Protein AF-A0A967ENS9-F1 (afdb_monomer_lite)

Secondary structure (DSSP, 8-state):
-TTTT-HHHHHHHHHHHHHHHHHTT-S-GGGGGGHHHHHHHHHHHHHHHHHHTTS-HHHHHHHHHHHHHHHHHHHHHHHHHH-S-HHHHHHHHHHHHHHHHHHHHHHHHHHHHHHHHHT-

Sequence (120 aa):
AAATLGAQAAILVGLIPSIIALSSGLLPPVLAPMIPFIMLSNAILIMTYTHLKKRNYWLNIAIAGTIKFLFLLATSSVVINLLLQKEIADTVALMMSWPQLVTALAGGIIAFPIIKLMKK

Foldseek 3Di:
DCLPPNLVVQLVVLLVVLVCCLVVVVDPPLQNLCSVLLSVLSSQLSVQLNVCVVDDLLVSLLVSLVSSLVSLVVCLVVSCVSGPDNVCSVVVSVVVRPVSSVVSNVVSVVVVVVSVVVVD

pLDDT: mean 85.92, std 7.58, range [49.56, 94.62]

Structure (mmCIF, N/CA/C/O backbone):
data_AF-A0A967ENS9-F1
#
_entry.id   AF-A0A967ENS9-F1
#
loop_
_atom_site.group_PDB
_atom_site.id
_atom_site.type_symbol
_atom_site.label_atom_id
_atom_site.label_alt_id
_atom_site.label_comp_id
_atom_site.label_asym_id
_atom_site.label_entity_id
_atom_site.label_seq_id
_atom_site.pdbx_PDB_ins_code
_atom_site.Cartn_x
_atom_site.Cartn_y
_atom_site.Cartn_z
_atom_site.occupancy
_atom_site.B_iso_or_equiv
_atom_site.auth_seq_id
_atom_site.auth_comp_id
_atom_site.auth_asym_id
_atom_site.auth_atom_id
_atom_site.pdbx_PDB_model_num
ATOM 1 N N . ALA A 1 1 ? -3.151 -6.865 10.810 1.00 79.56 1 ALA A N 1
ATOM 2 C CA . ALA A 1 1 ? -2.021 -6.136 11.425 1.00 79.56 1 ALA A CA 1
ATOM 3 C C . ALA A 1 1 ? -2.368 -4.680 11.756 1.00 79.56 1 ALA A C 1
ATOM 5 O O . ALA A 1 1 ? -2.415 -4.365 12.933 1.00 79.56 1 ALA A O 1
ATOM 6 N N . ALA A 1 2 ? -2.685 -3.802 10.792 1.00 84.19 2 ALA A N 1
ATOM 7 C CA . ALA A 1 2 ? -2.887 -2.364 11.078 1.00 84.19 2 ALA A CA 1
ATOM 8 C C . ALA A 1 2 ? -3.988 -2.079 12.117 1.00 84.19 2 ALA A C 1
ATOM 10 O O . ALA A 1 2 ? -3.856 -1.188 12.952 1.00 84.19 2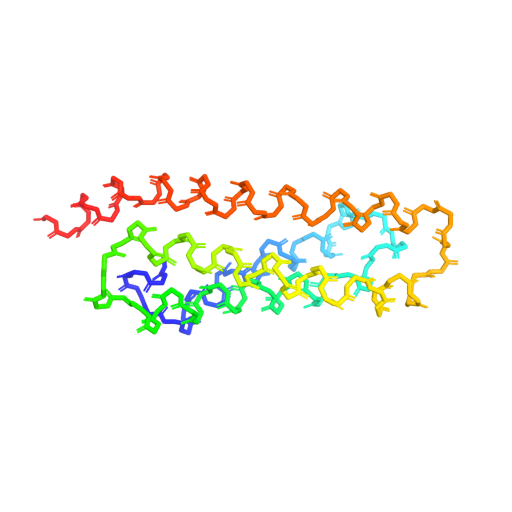 ALA A O 1
ATOM 11 N N . ALA A 1 3 ? -5.058 -2.876 12.095 1.00 82.25 3 ALA A N 1
ATOM 12 C CA . ALA A 1 3 ? -6.177 -2.751 13.023 1.00 82.25 3 ALA A CA 1
ATOM 13 C C . ALA A 1 3 ? -5.886 -3.237 14.458 1.00 82.25 3 ALA A C 1
ATOM 15 O O . ALA A 1 3 ? -6.615 -2.847 15.365 1.00 82.25 3 ALA A O 1
ATOM 16 N N . THR A 1 4 ? -4.873 -4.088 14.660 1.00 84.00 4 THR A N 1
ATOM 17 C CA . THR A 1 4 ? -4.650 -4.829 15.920 1.00 84.00 4 THR A CA 1
ATOM 18 C C . THR A 1 4 ? -3.271 -4.589 16.537 1.00 84.00 4 THR A C 1
ATOM 20 O O . THR A 1 4 ? -3.167 -4.454 17.747 1.00 84.00 4 THR A O 1
ATOM 23 N N . LEU A 1 5 ? -2.224 -4.495 15.715 1.00 84.31 5 LEU A N 1
ATOM 24 C CA . LEU A 1 5 ? -0.815 -4.381 16.118 1.00 84.31 5 LEU A CA 1
ATOM 25 C C . LEU A 1 5 ? -0.221 -2.981 15.863 1.00 84.31 5 LEU A C 1
ATOM 27 O O . LEU A 1 5 ? 0.933 -2.727 16.191 1.00 84.31 5 LEU A O 1
ATOM 31 N N . GLY A 1 6 ? -0.986 -2.069 15.255 1.00 85.88 6 GLY A N 1
ATOM 32 C CA . GLY A 1 6 ? -0.528 -0.720 14.905 1.00 85.88 6 GLY A CA 1
ATOM 33 C C . GLY A 1 6 ? 0.194 -0.620 13.553 1.00 85.88 6 GLY A C 1
ATOM 34 O O . GLY A 1 6 ? 0.378 -1.608 12.840 1.00 85.88 6 GLY A O 1
ATOM 35 N N . ALA A 1 7 ? 0.567 0.610 13.176 1.00 87.44 7 ALA A N 1
ATOM 36 C CA . ALA A 1 7 ? 1.105 0.921 11.846 1.00 87.44 7 ALA A CA 1
ATOM 37 C C . ALA A 1 7 ? 2.480 0.295 11.586 1.00 87.44 7 ALA A C 1
ATOM 39 O O . ALA A 1 7 ? 2.684 -0.267 10.518 1.00 87.44 7 ALA A O 1
ATOM 40 N N . GLN A 1 8 ? 3.406 0.356 12.547 1.00 86.62 8 GLN A N 1
ATOM 41 C CA . GLN A 1 8 ? 4.784 -0.119 12.361 1.00 86.62 8 GLN A CA 1
ATOM 42 C C . GLN A 1 8 ? 4.835 -1.621 12.049 1.00 86.62 8 GLN A C 1
ATOM 44 O O . GLN A 1 8 ? 5.386 -2.025 11.027 1.00 86.62 8 GLN A O 1
ATOM 49 N N . ALA A 1 9 ? 4.171 -2.440 12.871 1.00 88.81 9 ALA A N 1
ATOM 50 C CA . ALA A 1 9 ? 4.062 -3.879 12.639 1.00 88.81 9 ALA A CA 1
ATOM 51 C C . ALA A 1 9 ? 3.333 -4.193 11.323 1.00 88.81 9 ALA A C 1
ATOM 53 O O . ALA A 1 9 ? 3.705 -5.113 10.600 1.00 88.81 9 ALA A O 1
ATOM 54 N N . ALA A 1 10 ? 2.305 -3.414 10.980 1.00 90.00 10 ALA A N 1
ATOM 55 C CA . ALA A 1 10 ? 1.579 -3.602 9.735 1.00 90.00 10 ALA A CA 1
ATOM 56 C C . ALA A 1 10 ? 2.408 -3.272 8.496 1.00 90.00 10 ALA A C 1
ATOM 58 O O . ALA A 1 10 ? 2.292 -3.998 7.515 1.00 90.00 10 ALA A O 1
ATOM 59 N N . ILE A 1 11 ? 3.240 -2.227 8.546 1.00 90.88 11 ILE A N 1
ATOM 60 C CA . ILE A 1 11 ? 4.167 -1.887 7.465 1.00 90.88 11 ILE A CA 1
ATOM 61 C C . ILE A 1 11 ? 5.129 -3.050 7.258 1.00 90.88 11 ILE A C 1
ATOM 63 O O . ILE A 1 11 ? 5.182 -3.565 6.150 1.00 90.88 11 ILE A O 1
ATOM 67 N N . LEU A 1 12 ? 5.793 -3.540 8.312 1.00 90.56 12 LEU A N 1
ATOM 68 C CA . LEU A 1 12 ? 6.710 -4.681 8.198 1.00 90.56 12 LEU A CA 1
ATOM 69 C C . LEU A 1 12 ? 6.039 -5.893 7.541 1.00 90.56 12 LEU A C 1
ATOM 71 O O . LEU A 1 12 ? 6.572 -6.438 6.580 1.00 90.56 12 LEU A O 1
ATOM 75 N N . VAL A 1 13 ? 4.833 -6.256 7.987 1.00 90.31 13 VAL A N 1
ATOM 76 C CA . VAL A 1 13 ? 4.060 -7.356 7.387 1.00 90.31 13 VAL A CA 1
ATOM 77 C C . VAL A 1 13 ? 3.686 -7.062 5.929 1.00 90.31 13 VAL A C 1
ATOM 79 O O . VAL A 1 13 ? 3.762 -7.948 5.083 1.00 90.31 13 VAL A O 1
ATOM 82 N N . GLY A 1 14 ? 3.305 -5.824 5.614 1.00 86.69 14 GLY A N 1
ATOM 83 C CA . GLY A 1 14 ? 2.913 -5.396 4.270 1.00 86.69 14 GLY A CA 1
ATOM 84 C C . GLY A 1 14 ? 4.059 -5.354 3.255 1.00 86.69 14 GLY A C 1
ATOM 85 O O . GLY A 1 14 ? 3.797 -5.357 2.053 1.00 86.69 14 GLY A O 1
ATOM 86 N N . LEU A 1 15 ? 5.313 -5.339 3.717 1.00 89.75 15 LEU A N 1
ATOM 87 C CA . LEU A 1 15 ? 6.500 -5.396 2.862 1.00 89.75 15 LEU A CA 1
ATOM 88 C C . LEU A 1 15 ? 6.898 -6.830 2.485 1.00 89.75 15 LEU A C 1
ATOM 90 O O . LEU A 1 15 ? 7.513 -7.026 1.438 1.00 89.75 15 LEU A O 1
ATOM 94 N N . ILE A 1 16 ? 6.528 -7.831 3.294 1.00 90.50 16 ILE A N 1
ATOM 95 C CA . ILE A 1 16 ? 6.932 -9.235 3.099 1.00 90.50 16 ILE A CA 1
ATOM 96 C C . ILE A 1 16 ? 6.585 -9.757 1.694 1.00 90.50 16 ILE A C 1
ATOM 98 O O . ILE A 1 16 ? 7.483 -10.293 1.044 1.00 90.50 16 ILE A O 1
ATOM 102 N N . PRO A 1 17 ? 5.355 -9.584 1.162 1.00 87.75 17 PRO A N 1
ATOM 103 C CA . PRO A 1 17 ? 5.019 -10.107 -0.162 1.00 87.75 17 PRO A CA 1
ATOM 104 C C . PRO A 1 17 ? 5.901 -9.525 -1.273 1.00 87.75 17 PRO A C 1
ATOM 106 O O . PRO A 1 17 ? 6.328 -10.250 -2.166 1.00 87.75 17 PRO A O 1
ATOM 109 N N . SER A 1 18 ? 6.217 -8.229 -1.197 1.00 88.31 18 SER A N 1
ATOM 110 C CA . SER A 1 18 ? 7.084 -7.552 -2.167 1.00 88.31 18 SER A CA 1
ATOM 111 C C . SER A 1 18 ? 8.529 -8.045 -2.099 1.00 88.31 18 SER A C 1
ATOM 113 O O . SER A 1 18 ? 9.162 -8.220 -3.136 1.00 88.31 18 SER A O 1
ATOM 115 N N . ILE A 1 19 ? 9.039 -8.308 -0.892 1.00 88.06 19 ILE A N 1
ATOM 116 C CA . ILE A 1 19 ? 10.381 -8.870 -0.695 1.00 88.06 19 ILE A CA 1
ATOM 117 C C . ILE A 1 19 ? 10.450 -10.284 -1.274 1.00 88.06 19 ILE A C 1
ATOM 119 O O . ILE A 1 19 ? 11.394 -10.596 -1.993 1.00 88.06 19 ILE A O 1
ATOM 123 N N . ILE A 1 20 ? 9.433 -11.113 -1.015 1.00 88.31 20 ILE A N 1
ATOM 124 C CA . ILE A 1 20 ? 9.347 -12.469 -1.570 1.00 88.31 20 ILE A CA 1
ATOM 125 C C . ILE A 1 20 ? 9.293 -12.417 -3.097 1.00 88.31 20 ILE A C 1
ATOM 127 O O . ILE A 1 20 ? 10.001 -13.173 -3.754 1.00 88.31 20 ILE A O 1
ATOM 131 N N . ALA A 1 21 ? 8.496 -11.518 -3.679 1.00 86.38 21 ALA A N 1
ATOM 132 C CA . ALA A 1 21 ? 8.400 -11.379 -5.131 1.00 86.38 21 ALA A CA 1
ATOM 133 C C . ALA A 1 21 ? 9.751 -11.021 -5.778 1.00 86.38 21 ALA A C 1
ATOM 135 O O . ALA A 1 21 ? 10.072 -11.546 -6.843 1.00 86.38 21 ALA A O 1
ATOM 136 N N . LEU A 1 22 ? 10.553 -10.175 -5.117 1.00 85.75 22 LEU A N 1
ATOM 137 C CA . LEU A 1 22 ? 11.897 -9.818 -5.572 1.00 85.75 22 LEU A CA 1
ATOM 138 C C . LEU A 1 22 ? 12.895 -10.975 -5.404 1.00 85.75 22 LEU A C 1
ATOM 140 O O . LEU A 1 22 ? 13.658 -11.252 -6.323 1.00 85.75 22 LEU A O 1
ATOM 144 N N . SER A 1 23 ? 12.902 -11.654 -4.253 1.00 86.25 23 SER A N 1
ATOM 145 C CA . SER A 1 23 ? 13.897 -12.694 -3.950 1.00 86.25 23 SER A CA 1
ATOM 146 C C . SER A 1 23 ? 13.646 -14.020 -4.668 1.00 86.25 23 SER A C 1
ATOM 148 O O . SER A 1 23 ? 14.593 -14.742 -4.961 1.00 86.25 23 SER A O 1
ATOM 150 N N . SER A 1 24 ? 12.385 -14.342 -4.964 1.00 85.50 24 SER A N 1
ATOM 151 C CA . SER A 1 24 ? 12.000 -15.575 -5.666 1.00 85.50 24 SER A CA 1
ATOM 152 C C . SER A 1 24 ? 12.052 -15.465 -7.191 1.00 85.50 24 SER A C 1
ATOM 154 O O . SER A 1 24 ? 11.870 -16.470 -7.872 1.00 85.50 24 SER A O 1
ATOM 156 N N . GLY A 1 25 ? 12.272 -14.264 -7.741 1.00 79.81 25 GLY A N 1
ATOM 157 C CA . GLY A 1 25 ? 12.219 -14.042 -9.189 1.00 79.81 25 GLY A CA 1
ATOM 158 C C . GLY A 1 25 ? 10.823 -14.254 -9.785 1.00 79.81 25 GLY A C 1
ATOM 159 O O . GLY A 1 25 ? 10.702 -14.554 -10.968 1.00 79.81 25 GLY A O 1
ATOM 160 N N . LEU A 1 26 ? 9.764 -14.110 -8.975 1.00 80.56 26 LEU A N 1
ATOM 161 C CA . LEU A 1 26 ? 8.375 -14.301 -9.413 1.00 80.56 26 LEU A CA 1
ATOM 162 C C . LEU A 1 26 ? 7.963 -13.306 -10.508 1.00 80.56 26 LEU A C 1
ATOM 164 O O . LEU A 1 26 ? 7.057 -13.572 -11.296 1.00 80.56 26 LEU A O 1
ATOM 168 N N . LEU A 1 27 ? 8.600 -12.133 -10.511 1.00 76.75 27 LEU A N 1
ATOM 169 C CA . LEU A 1 27 ? 8.375 -11.064 -11.471 1.00 76.75 27 LEU A CA 1
ATOM 170 C C . LEU A 1 27 ? 9.499 -11.059 -12.516 1.00 76.75 27 LEU A C 1
ATOM 172 O O . LEU A 1 27 ? 10.668 -11.175 -12.141 1.00 76.75 27 LEU A O 1
ATOM 176 N N . PRO A 1 28 ? 9.178 -10.846 -13.807 1.00 79.19 28 PRO A N 1
ATOM 177 C CA . PRO A 1 28 ? 10.177 -10.569 -14.829 1.00 79.19 28 PRO A CA 1
ATOM 178 C C . PRO A 1 28 ? 11.181 -9.505 -14.352 1.00 79.19 28 PRO A C 1
ATOM 180 O O . PRO A 1 28 ? 10.743 -8.466 -13.851 1.00 79.19 28 PRO A O 1
ATOM 183 N N . PRO A 1 29 ? 12.502 -9.697 -14.542 1.00 79.00 29 PRO A N 1
ATOM 184 C CA . PRO A 1 29 ? 13.522 -8.757 -14.063 1.00 79.00 29 PRO A CA 1
ATOM 185 C C . PRO A 1 29 ? 13.316 -7.322 -14.553 1.00 79.00 29 PRO A C 1
ATOM 187 O O . PRO A 1 29 ? 13.629 -6.368 -13.846 1.00 79.00 29 PRO A O 1
ATOM 190 N N . VAL A 1 30 ? 12.715 -7.172 -15.738 1.00 78.88 30 VAL A N 1
ATOM 191 C CA . VAL A 1 30 ? 12.334 -5.879 -16.315 1.00 78.88 30 VAL A CA 1
ATOM 192 C C . VAL A 1 30 ? 11.455 -5.075 -15.356 1.00 78.88 30 VAL A C 1
ATOM 194 O O . VAL A 1 30 ? 11.598 -3.865 -15.311 1.00 78.88 30 VAL A O 1
ATOM 197 N N . LEU A 1 31 ? 10.608 -5.727 -14.553 1.00 79.56 31 LEU A N 1
ATOM 198 C CA . LEU A 1 31 ? 9.647 -5.107 -13.634 1.00 79.56 31 LEU A CA 1
ATOM 199 C C . LEU A 1 31 ? 10.185 -4.899 -12.216 1.00 79.56 31 LEU A C 1
ATOM 201 O O . LEU A 1 31 ? 9.483 -4.340 -11.370 1.00 79.56 31 LEU A O 1
ATOM 205 N N . ALA A 1 32 ? 11.420 -5.313 -11.932 1.00 83.50 32 ALA A N 1
ATOM 206 C CA . ALA A 1 32 ? 12.032 -5.122 -10.619 1.00 83.50 32 ALA A CA 1
ATOM 207 C C . ALA A 1 32 ? 12.008 -3.652 -10.132 1.00 83.50 32 ALA A C 1
ATOM 209 O O . ALA A 1 32 ? 11.702 -3.439 -8.953 1.00 83.50 32 ALA A O 1
ATOM 210 N N . PRO A 1 33 ? 12.204 -2.623 -10.992 1.00 85.19 33 PRO A N 1
ATOM 211 C CA . PRO A 1 33 ? 12.100 -1.219 -10.583 1.00 85.19 33 PRO A CA 1
ATOM 212 C C . PRO A 1 33 ? 10.720 -0.810 -10.050 1.00 85.19 33 PRO A C 1
ATOM 214 O O . PRO A 1 33 ? 10.617 0.197 -9.357 1.00 85.19 33 PRO A O 1
ATOM 217 N N . MET A 1 34 ? 9.658 -1.576 -10.331 1.00 84.38 34 MET A N 1
ATOM 218 C CA . MET A 1 34 ? 8.306 -1.293 -9.834 1.00 84.38 34 MET A CA 1
ATOM 219 C C . MET A 1 34 ? 8.132 -1.653 -8.356 1.00 84.38 34 MET A C 1
ATOM 221 O O . MET A 1 34 ? 7.298 -1.067 -7.664 1.00 84.38 34 MET A O 1
ATOM 225 N N . ILE A 1 35 ? 8.893 -2.630 -7.859 1.00 88.38 35 ILE A N 1
ATOM 226 C CA . ILE A 1 35 ? 8.690 -3.229 -6.534 1.00 88.38 35 ILE A CA 1
ATOM 227 C C . ILE A 1 35 ? 8.790 -2.187 -5.405 1.00 88.38 35 ILE A C 1
ATOM 229 O O . ILE A 1 35 ? 7.885 -2.162 -4.564 1.00 88.38 35 ILE A O 1
ATOM 233 N N . PRO A 1 36 ? 9.779 -1.268 -5.389 1.00 89.94 36 PRO A N 1
ATOM 234 C CA . PRO A 1 36 ? 9.828 -0.196 -4.395 1.00 89.94 36 PRO A CA 1
ATOM 235 C C . PRO A 1 36 ? 8.575 0.693 -4.391 1.00 89.94 36 PRO A C 1
ATOM 237 O O . PRO A 1 36 ? 8.084 1.061 -3.325 1.00 89.94 36 PRO A O 1
ATOM 240 N N . PHE A 1 37 ? 7.992 0.990 -5.556 1.00 90.19 37 PHE A N 1
ATOM 241 C CA . PHE A 1 37 ? 6.760 1.783 -5.650 1.00 90.19 37 PHE A CA 1
ATOM 242 C C . PHE A 1 37 ? 5.552 1.017 -5.109 1.00 90.19 37 PHE A C 1
ATOM 244 O O . PHE A 1 37 ? 4.713 1.590 -4.412 1.00 90.19 37 PHE A O 1
ATOM 251 N N . ILE A 1 38 ? 5.487 -0.296 -5.353 1.00 90.06 38 ILE A N 1
ATOM 252 C CA . ILE A 1 38 ? 4.466 -1.168 -4.760 1.00 90.06 38 ILE A CA 1
ATOM 253 C C . ILE A 1 38 ? 4.596 -1.159 -3.231 1.00 90.06 38 ILE A C 1
ATOM 255 O O . ILE A 1 38 ? 3.597 -0.940 -2.542 1.00 90.06 38 ILE A O 1
ATOM 259 N N . MET A 1 39 ? 5.812 -1.319 -2.701 1.00 92.94 39 MET A N 1
ATOM 260 C CA . MET A 1 39 ? 6.101 -1.277 -1.262 1.00 92.94 39 MET A CA 1
ATOM 261 C C . MET A 1 39 ? 5.667 0.051 -0.633 1.00 92.94 39 MET A C 1
ATOM 263 O O . MET A 1 39 ? 4.951 0.054 0.370 1.00 92.94 39 MET A O 1
ATOM 267 N N . LEU A 1 40 ? 6.026 1.176 -1.257 1.00 93.56 40 LEU A N 1
ATOM 268 C CA . LEU A 1 40 ? 5.619 2.509 -0.810 1.00 93.56 40 LEU A CA 1
ATOM 269 C C . LEU A 1 40 ? 4.098 2.677 -0.84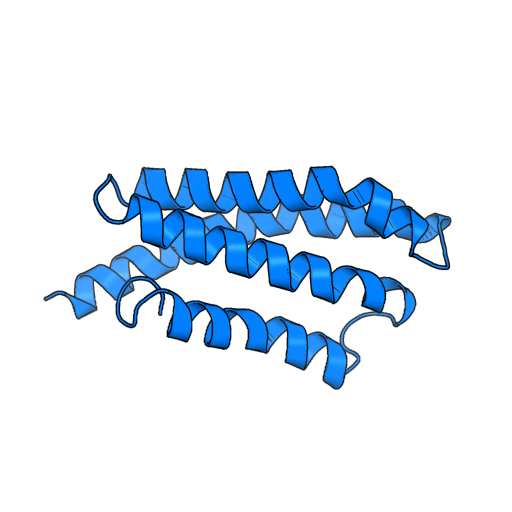2 1.00 93.56 40 LEU A C 1
ATOM 271 O O . LEU A 1 40 ? 3.508 3.130 0.135 1.00 93.56 40 LEU A O 1
ATOM 275 N N . SER A 1 41 ? 3.438 2.243 -1.915 1.00 93.12 41 SER A N 1
ATOM 276 C CA . SER A 1 41 ? 1.979 2.323 -2.029 1.00 93.12 41 SER A CA 1
ATOM 277 C C . SER A 1 41 ? 1.254 1.491 -0.954 1.00 93.12 41 SER A C 1
ATOM 279 O O . SER A 1 41 ? 0.227 1.914 -0.423 1.00 93.12 41 SER A O 1
ATOM 281 N N . ASN A 1 42 ? 1.797 0.321 -0.587 1.00 93.19 42 ASN A N 1
ATOM 282 C CA . ASN A 1 42 ? 1.298 -0.507 0.514 1.00 93.19 42 ASN A CA 1
ATOM 283 C C . ASN A 1 42 ? 1.488 0.191 1.865 1.00 93.19 42 ASN A C 1
ATOM 285 O O . ASN A 1 42 ? 0.571 0.199 2.687 1.00 93.19 42 ASN A O 1
ATOM 289 N N . ALA A 1 43 ? 2.648 0.813 2.088 1.00 93.88 43 ALA A N 1
ATOM 290 C CA . ALA A 1 43 ? 2.899 1.595 3.293 1.00 93.88 43 ALA A CA 1
ATOM 291 C C . ALA A 1 43 ? 1.930 2.786 3.405 1.00 93.88 43 ALA A C 1
ATOM 293 O O . ALA A 1 43 ? 1.368 3.012 4.478 1.00 93.88 43 ALA A O 1
ATOM 294 N N . ILE A 1 44 ? 1.656 3.478 2.292 1.00 94.12 44 ILE A N 1
ATOM 295 C CA . ILE A 1 44 ? 0.660 4.556 2.215 1.00 94.12 44 ILE A CA 1
ATOM 296 C C . ILE A 1 44 ? -0.727 4.033 2.594 1.00 94.12 44 ILE A C 1
ATOM 298 O O . ILE A 1 44 ? -1.362 4.613 3.471 1.00 94.12 44 ILE A O 1
ATOM 302 N N . LEU A 1 45 ? -1.173 2.905 2.026 1.00 93.50 45 LEU A N 1
ATOM 303 C CA . LEU A 1 45 ? -2.449 2.279 2.397 1.00 93.50 45 LEU A CA 1
ATOM 304 C C . LEU A 1 45 ? -2.548 2.059 3.912 1.00 93.50 45 LEU A C 1
ATOM 306 O O . LEU A 1 45 ? -3.550 2.410 4.537 1.00 93.50 45 LEU A O 1
ATOM 310 N N . ILE A 1 46 ? -1.500 1.496 4.515 1.00 93.81 46 ILE A N 1
ATOM 311 C CA . ILE A 1 46 ? -1.461 1.183 5.947 1.00 93.81 46 ILE A CA 1
ATOM 312 C C . ILE A 1 46 ? -1.478 2.461 6.792 1.00 93.81 46 ILE A C 1
ATOM 314 O O . ILE A 1 46 ? -2.201 2.527 7.793 1.00 93.81 46 ILE A O 1
ATOM 318 N N . MET A 1 47 ? -0.715 3.482 6.396 1.00 93.06 47 MET A N 1
ATOM 319 C CA . MET A 1 47 ? -0.690 4.780 7.069 1.00 93.06 47 MET A CA 1
ATOM 320 C C . MET A 1 47 ? -2.046 5.478 6.991 1.00 93.06 47 MET A C 1
ATOM 322 O O . MET A 1 47 ? -2.578 5.875 8.029 1.00 93.06 47 MET A O 1
ATOM 326 N N . THR A 1 48 ? -2.641 5.573 5.800 1.00 92.38 48 THR A N 1
ATOM 327 C CA . THR A 1 48 ? -3.962 6.176 5.595 1.00 92.38 48 THR A CA 1
ATOM 328 C C . THR A 1 48 ? -5.024 5.456 6.419 1.00 92.38 48 THR A C 1
ATOM 330 O O . THR A 1 48 ? -5.773 6.099 7.156 1.00 92.38 48 THR A O 1
ATOM 333 N N . TYR A 1 49 ? -5.057 4.121 6.367 1.00 92.31 49 TYR A N 1
ATOM 334 C CA . TYR A 1 49 ? -5.994 3.327 7.160 1.00 92.31 49 TYR A CA 1
ATOM 335 C C . TYR A 1 49 ? -5.813 3.574 8.666 1.00 92.31 49 TYR A C 1
ATOM 337 O O . TYR A 1 49 ? -6.788 3.750 9.398 1.00 92.31 49 TYR A O 1
ATOM 345 N N . THR A 1 50 ? -4.566 3.636 9.143 1.00 90.12 50 THR A N 1
ATOM 346 C CA . THR A 1 50 ? -4.278 3.861 10.566 1.00 90.12 50 THR A CA 1
ATOM 347 C C . THR A 1 50 ? -4.652 5.274 11.012 1.00 90.12 50 THR A C 1
ATOM 349 O O . THR A 1 50 ? -5.162 5.444 12.120 1.00 90.12 50 THR A O 1
ATOM 352 N N . HIS A 1 51 ? -4.440 6.284 10.167 1.00 89.56 51 HIS A N 1
ATOM 353 C CA . HIS A 1 51 ? -4.791 7.669 10.475 1.00 89.56 51 HIS A CA 1
ATOM 354 C C . HIS A 1 51 ? -6.311 7.867 10.538 1.00 89.56 51 HIS A C 1
ATOM 356 O O . HIS A 1 51 ? -6.827 8.531 11.436 1.00 89.56 51 HIS A O 1
ATOM 362 N N . LEU A 1 52 ? -7.049 7.204 9.644 1.00 88.38 52 LEU A N 1
ATOM 363 C CA . LEU A 1 52 ? -8.505 7.290 9.584 1.00 88.38 52 LEU A CA 1
ATOM 364 C C . LEU A 1 52 ? -9.224 6.296 10.510 1.00 88.38 52 LEU A C 1
ATOM 366 O O . LEU A 1 52 ? -10.448 6.320 10.586 1.00 88.38 52 LEU A O 1
ATOM 370 N N . LYS A 1 53 ? -8.506 5.481 11.297 1.00 79.56 53 LYS A N 1
ATOM 371 C CA . LYS A 1 53 ? -9.067 4.390 12.125 1.00 79.56 53 LYS A CA 1
ATOM 372 C C . LYS A 1 53 ? -10.226 4.771 13.061 1.00 79.56 53 LYS A C 1
ATOM 374 O O . LYS A 1 53 ? -10.956 3.886 13.493 1.00 79.56 53 LYS A O 1
ATOM 379 N N . LYS A 1 54 ? -10.370 6.057 13.410 1.00 79.69 54 LYS A N 1
ATOM 380 C CA . LYS A 1 54 ? -11.450 6.593 14.264 1.00 79.69 54 LYS A CA 1
ATOM 381 C C . LYS A 1 54 ? -12.761 6.869 13.503 1.00 79.69 54 LYS A C 1
ATOM 383 O O . LYS A 1 54 ? -13.776 7.144 14.131 1.00 79.69 54 LYS A O 1
ATOM 388 N N . ARG A 1 55 ? -12.736 6.851 12.168 1.00 82.25 55 ARG A N 1
ATOM 389 C CA . ARG A 1 55 ? -13.891 7.043 11.274 1.00 82.25 55 ARG A CA 1
ATOM 390 C C . ARG A 1 55 ? -14.508 5.689 10.881 1.00 82.25 55 ARG A C 1
ATOM 392 O O . ARG A 1 55 ? -14.073 4.639 11.351 1.00 82.25 55 ARG A O 1
ATOM 399 N N . ASN A 1 56 ? -15.521 5.714 10.013 1.00 89.19 56 ASN A N 1
ATOM 400 C CA . ASN A 1 56 ? -16.186 4.518 9.492 1.00 89.19 56 ASN A CA 1
ATOM 401 C C . ASN A 1 56 ? -15.189 3.589 8.772 1.00 89.19 56 ASN A C 1
ATOM 403 O O . ASN A 1 56 ? -14.507 4.002 7.837 1.00 89.19 56 ASN A O 1
ATOM 407 N N . TYR A 1 57 ? -15.150 2.323 9.187 1.00 89.50 57 TYR A N 1
ATOM 408 C CA . TYR A 1 57 ? -14.271 1.288 8.644 1.00 89.50 57 TYR A CA 1
ATOM 409 C C . TYR A 1 57 ? -14.330 1.174 7.112 1.00 89.50 57 TYR A C 1
ATOM 411 O O . TYR A 1 57 ? -13.290 1.127 6.456 1.00 89.50 57 TYR A O 1
ATOM 419 N N . TRP A 1 58 ? -15.538 1.186 6.542 1.00 90.88 58 TRP A N 1
ATOM 420 C CA . TRP A 1 58 ? -15.744 1.043 5.099 1.00 90.88 58 TRP A CA 1
ATOM 421 C C . TRP A 1 58 ? -15.194 2.235 4.321 1.00 90.88 58 TRP A C 1
ATOM 423 O O . TRP A 1 58 ? -14.513 2.065 3.311 1.00 90.88 58 TRP A O 1
ATOM 433 N N . LEU A 1 59 ? -15.419 3.441 4.846 1.00 90.94 59 LEU A N 1
ATOM 434 C CA . LEU A 1 59 ? -14.879 4.668 4.272 1.00 90.94 59 LEU A CA 1
ATOM 435 C C . LEU A 1 59 ? -13.345 4.669 4.330 1.00 90.94 59 LEU A C 1
ATOM 437 O O . LEU A 1 59 ? -12.692 5.065 3.371 1.00 90.94 59 LEU A O 1
ATOM 441 N N . ASN A 1 60 ? -12.764 4.163 5.419 1.00 91.25 60 ASN A N 1
ATOM 442 C CA . ASN A 1 60 ? -11.312 4.090 5.576 1.00 91.25 60 ASN A CA 1
ATOM 443 C C . ASN A 1 60 ? -10.662 3.171 4.543 1.00 91.25 60 ASN A C 1
ATOM 445 O O . ASN A 1 60 ? -9.633 3.538 3.985 1.00 91.25 60 ASN A O 1
ATOM 449 N N . ILE A 1 61 ? -11.244 1.996 4.284 1.00 92.88 61 ILE A N 1
ATOM 450 C CA . ILE A 1 61 ? -10.740 1.073 3.256 1.00 92.88 61 ILE A CA 1
ATOM 451 C C . ILE A 1 61 ? -10.858 1.697 1.872 1.00 92.88 61 ILE A C 1
ATOM 453 O O . ILE A 1 61 ? -9.890 1.662 1.116 1.00 92.88 61 ILE A O 1
ATOM 457 N N . ALA A 1 62 ? -12.015 2.285 1.555 1.00 93.88 62 ALA A N 1
ATOM 458 C CA . ALA A 1 62 ? -12.235 2.923 0.264 1.00 93.88 62 ALA A CA 1
ATOM 459 C C . ALA A 1 62 ? -11.208 4.037 0.019 1.00 93.88 62 ALA A C 1
ATOM 461 O O . ALA A 1 62 ? -10.544 4.048 -1.017 1.00 93.88 62 ALA A O 1
ATOM 462 N N . ILE A 1 63 ? -11.004 4.923 0.999 1.00 93.94 63 ILE A N 1
ATOM 463 C CA . ILE A 1 63 ? -10.028 6.013 0.900 1.00 93.94 63 ILE A CA 1
ATOM 464 C C . ILE A 1 63 ? -8.601 5.460 0.824 1.00 93.94 63 ILE A C 1
ATOM 466 O O . ILE A 1 63 ? -7.845 5.861 -0.055 1.00 93.94 63 ILE A O 1
ATOM 470 N N . ALA A 1 64 ? -8.218 4.523 1.694 1.00 93.75 64 ALA A N 1
ATOM 471 C CA . ALA A 1 64 ? -6.860 3.978 1.713 1.00 93.75 64 ALA A CA 1
ATOM 472 C C . ALA A 1 64 ? -6.504 3.224 0.421 1.00 93.75 64 ALA A C 1
ATOM 474 O O . ALA A 1 64 ? -5.414 3.416 -0.120 1.00 93.75 64 ALA A O 1
ATOM 475 N N . GLY A 1 65 ? -7.429 2.416 -0.107 1.00 93.69 65 GLY A N 1
ATOM 476 C CA . GLY A 1 65 ? -7.275 1.743 -1.397 1.00 93.69 65 GLY A CA 1
ATOM 477 C C . GLY A 1 65 ? -7.190 2.731 -2.560 1.00 93.69 65 GLY A C 1
ATOM 478 O O . GLY A 1 65 ? -6.318 2.595 -3.416 1.00 93.69 65 GLY A O 1
ATOM 479 N N . THR A 1 66 ? -8.027 3.772 -2.550 1.00 93.69 66 THR A N 1
ATOM 480 C CA . THR A 1 66 ? -8.019 4.815 -3.588 1.00 93.69 66 THR A CA 1
ATOM 481 C C . THR A 1 66 ? -6.720 5.615 -3.570 1.00 93.69 66 THR A C 1
ATOM 483 O O . THR A 1 66 ? -6.114 5.801 -4.617 1.00 93.69 66 THR A O 1
ATOM 486 N N . ILE A 1 67 ? -6.232 6.040 -2.401 1.00 94.00 67 ILE A N 1
ATOM 487 C CA . ILE A 1 67 ? -4.972 6.791 -2.291 1.00 94.00 67 ILE A CA 1
ATOM 488 C C . ILE A 1 67 ? -3.786 5.940 -2.765 1.00 94.00 67 ILE A C 1
ATOM 490 O O . ILE A 1 67 ? -2.955 6.429 -3.528 1.00 94.00 67 ILE A O 1
ATOM 494 N N . LYS A 1 68 ? -3.726 4.659 -2.377 1.00 93.25 68 LYS A N 1
ATOM 495 C CA . LYS A 1 68 ? -2.721 3.709 -2.882 1.00 93.25 68 LYS A CA 1
ATOM 496 C C . LYS A 1 68 ? -2.744 3.621 -4.409 1.00 93.25 68 LYS A C 1
ATOM 498 O O . LYS A 1 68 ? -1.694 3.679 -5.046 1.00 93.25 68 LYS A O 1
ATOM 503 N N . PHE A 1 69 ? -3.934 3.467 -4.982 1.00 92.06 69 PHE A N 1
ATOM 504 C CA . PHE A 1 69 ? -4.127 3.372 -6.424 1.00 92.06 69 PHE A CA 1
ATOM 505 C C . PHE A 1 69 ? -3.709 4.658 -7.145 1.00 92.06 69 PHE A C 1
ATOM 507 O O . PHE A 1 69 ? -2.939 4.595 -8.098 1.00 92.06 69 PHE A O 1
ATOM 514 N N . LEU A 1 70 ? -4.140 5.822 -6.652 1.00 91.62 70 LEU A N 1
ATOM 515 C CA . LEU A 1 70 ? -3.772 7.122 -7.212 1.00 91.62 70 LEU A CA 1
ATOM 516 C C . LEU A 1 70 ? -2.266 7.376 -7.140 1.00 91.62 70 LEU A C 1
ATOM 518 O O . LEU A 1 70 ? -1.698 7.893 -8.094 1.00 91.62 70 LEU A O 1
ATOM 522 N N . PHE A 1 71 ? -1.603 6.976 -6.052 1.00 92.81 71 PHE A N 1
ATOM 523 C CA . PHE A 1 71 ? -0.147 7.065 -5.946 1.00 92.81 71 PHE A CA 1
ATOM 524 C C . PHE A 1 71 ? 0.552 6.225 -7.023 1.00 92.81 71 PHE A C 1
ATOM 526 O O . PHE A 1 71 ? 1.469 6.710 -7.684 1.00 92.81 71 PHE A O 1
ATOM 533 N N . LEU A 1 72 ? 0.108 4.984 -7.240 1.00 89.38 72 LEU A N 1
ATOM 534 C CA . LEU A 1 72 ? 0.672 4.120 -8.282 1.00 89.38 72 LEU A CA 1
ATOM 535 C C . LEU A 1 72 ? 0.380 4.629 -9.690 1.00 89.38 72 LEU A C 1
ATOM 537 O O . LEU A 1 72 ? 1.255 4.563 -10.545 1.00 89.38 72 LEU A O 1
ATOM 541 N N . LEU A 1 73 ? -0.813 5.174 -9.929 1.00 87.88 73 LEU A N 1
ATOM 542 C CA . LEU A 1 73 ? -1.132 5.824 -11.195 1.00 87.88 73 LEU A CA 1
ATOM 543 C C . LEU A 1 73 ? -0.256 7.056 -11.431 1.00 87.88 73 LEU A C 1
ATOM 545 O O . LEU A 1 73 ? 0.313 7.194 -12.507 1.00 87.88 73 LEU A O 1
ATOM 549 N N . ALA A 1 74 ? -0.097 7.926 -10.434 1.00 88.62 74 ALA A N 1
ATOM 550 C CA . ALA A 1 74 ? 0.713 9.135 -10.556 1.00 88.62 74 ALA A CA 1
ATOM 551 C C . ALA A 1 74 ? 2.202 8.821 -10.767 1.00 88.62 74 ALA A C 1
ATOM 553 O O . ALA A 1 74 ? 2.888 9.525 -11.501 1.00 88.62 74 ALA A O 1
ATOM 554 N N . THR A 1 75 ? 2.699 7.749 -10.147 1.00 87.00 75 THR A N 1
ATOM 555 C CA . THR A 1 75 ? 4.095 7.309 -10.287 1.00 87.00 75 THR A CA 1
ATOM 556 C C . THR A 1 75 ? 4.330 6.389 -11.482 1.00 87.00 75 THR A C 1
ATOM 558 O O . THR A 1 75 ? 5.484 6.146 -11.828 1.00 87.00 75 THR A O 1
ATOM 561 N N . SER A 1 76 ? 3.276 5.919 -12.158 1.00 81.75 76 SER A N 1
ATOM 562 C CA . SER A 1 76 ? 3.384 4.995 -13.295 1.00 81.75 76 SER A CA 1
ATOM 563 C C . SER A 1 76 ? 4.282 5.528 -14.413 1.00 81.75 76 SER A C 1
ATOM 565 O O . SER A 1 76 ? 5.108 4.783 -14.926 1.00 81.75 76 SER A O 1
ATOM 567 N N . SER A 1 77 ? 4.210 6.823 -14.730 1.00 80.62 77 SER A N 1
ATOM 568 C CA . SER A 1 77 ? 5.047 7.461 -15.754 1.00 80.62 77 SER A CA 1
ATOM 569 C C . SER A 1 77 ? 6.534 7.445 -15.392 1.00 80.62 77 SER A C 1
ATOM 571 O O . SER A 1 77 ? 7.384 7.195 -16.245 1.00 80.62 77 SER A O 1
ATOM 573 N N . VAL A 1 78 ? 6.865 7.667 -14.118 1.00 84.31 78 VAL A N 1
ATOM 574 C CA . VAL A 1 78 ? 8.242 7.568 -13.612 1.00 84.31 78 VAL A CA 1
ATOM 575 C C . VAL A 1 78 ? 8.717 6.126 -13.702 1.00 84.31 78 VAL A C 1
ATOM 577 O O . VAL A 1 78 ? 9.813 5.869 -14.190 1.00 84.31 78 VAL A O 1
ATOM 580 N N . VAL A 1 79 ? 7.868 5.183 -13.293 1.00 80.38 79 VAL A N 1
ATOM 581 C CA . VAL A 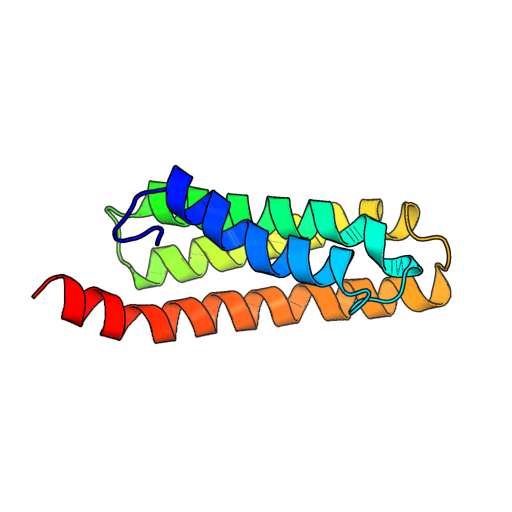1 79 ? 8.166 3.755 -13.356 1.00 80.38 79 VAL A CA 1
ATOM 582 C C . VAL A 1 79 ? 8.437 3.318 -14.793 1.00 80.38 79 VAL A C 1
ATOM 584 O O . VAL A 1 79 ? 9.483 2.734 -15.035 1.00 80.38 79 VAL A O 1
ATOM 587 N N . ILE A 1 80 ? 7.572 3.661 -15.752 1.00 80.19 80 ILE A N 1
ATOM 588 C CA . ILE A 1 80 ? 7.728 3.319 -17.176 1.00 80.19 80 ILE A CA 1
ATOM 589 C C . ILE A 1 80 ? 9.068 3.815 -17.733 1.00 80.19 80 ILE A C 1
ATOM 591 O O . ILE A 1 80 ? 9.730 3.094 -18.474 1.00 80.19 80 ILE A O 1
ATOM 595 N N . ASN A 1 81 ? 9.515 5.011 -17.337 1.00 81.00 81 ASN A N 1
ATOM 596 C CA . ASN A 1 81 ? 10.814 5.543 -17.759 1.00 81.00 81 ASN A CA 1
ATOM 597 C C . ASN A 1 81 ? 12.016 4.799 -17.156 1.00 81.00 81 ASN A C 1
ATOM 599 O O . ASN A 1 81 ? 13.092 4.819 -17.747 1.00 81.00 81 ASN A O 1
ATOM 603 N N . LEU A 1 82 ? 11.841 4.148 -16.005 1.00 80.88 82 LEU A N 1
ATOM 604 C CA . LEU A 1 82 ? 12.861 3.312 -15.368 1.00 80.88 82 LEU A CA 1
ATOM 605 C C . LEU A 1 82 ? 12.893 1.881 -15.933 1.00 80.88 82 LEU A C 1
ATOM 607 O O . LEU A 1 82 ? 13.849 1.150 -15.675 1.00 80.88 82 LEU A O 1
ATOM 611 N N . LEU A 1 83 ? 11.865 1.463 -16.680 1.00 79.50 83 LEU A N 1
ATOM 612 C CA . LEU A 1 83 ? 11.805 0.137 -17.293 1.00 79.50 83 LEU A CA 1
ATOM 613 C C . LEU A 1 83 ? 12.639 0.101 -18.582 1.00 79.50 83 LEU A C 1
ATOM 615 O O . LEU A 1 83 ? 12.540 0.971 -19.444 1.00 79.50 83 LEU A O 1
ATOM 619 N N . LEU A 1 84 ? 13.441 -0.957 -18.732 1.00 69.44 84 LEU A N 1
ATOM 620 C CA . LEU A 1 84 ? 14.336 -1.144 -19.882 1.00 69.44 84 LEU A CA 1
ATOM 621 C C . LEU A 1 84 ? 13.588 -1.449 -21.193 1.00 69.44 84 LEU A C 1
ATOM 623 O O . LEU A 1 84 ? 14.102 -1.158 -22.269 1.00 69.44 84 LEU A O 1
ATOM 627 N N . GLN A 1 85 ? 12.385 -2.029 -21.118 1.00 74.19 85 GLN A N 1
ATOM 628 C CA . GLN A 1 85 ? 11.568 -2.395 -22.282 1.00 74.19 85 GLN A CA 1
ATOM 629 C C . GLN A 1 85 ? 10.237 -1.641 -22.258 1.00 74.19 85 GLN A C 1
ATOM 631 O O . GLN A 1 85 ? 9.291 -2.044 -21.579 1.00 74.19 85 GLN A O 1
ATOM 636 N N . LYS A 1 86 ? 10.166 -0.542 -23.015 1.00 69.94 86 LYS A N 1
ATOM 637 C CA . LYS A 1 86 ? 8.995 0.351 -23.045 1.00 69.94 86 LYS A CA 1
ATOM 638 C C . LYS A 1 86 ? 7.751 -0.286 -23.671 1.00 69.94 86 LYS A C 1
ATOM 640 O O . LYS A 1 86 ? 6.645 0.016 -23.249 1.00 69.94 86 LYS A O 1
ATOM 645 N N . GLU A 1 87 ? 7.924 -1.214 -24.609 1.00 72.25 87 GLU A N 1
ATOM 646 C CA . GLU A 1 87 ? 6.813 -1.876 -25.315 1.00 72.25 87 GLU A CA 1
ATOM 647 C C . GLU A 1 87 ? 5.912 -2.696 -24.377 1.00 72.25 87 GLU A C 1
ATOM 649 O O . GLU A 1 87 ? 4.699 -2.766 -24.561 1.00 72.25 87 GLU A O 1
ATOM 654 N N . ILE A 1 88 ? 6.498 -3.289 -23.335 1.00 72.56 88 ILE A N 1
ATOM 655 C CA . ILE A 1 88 ? 5.783 -4.114 -22.350 1.00 72.56 88 ILE A CA 1
ATOM 656 C C . ILE A 1 88 ? 5.432 -3.285 -21.100 1.00 72.56 88 ILE A C 1
ATOM 658 O O . ILE A 1 88 ? 4.505 -3.621 -20.360 1.00 72.56 88 ILE A O 1
ATOM 662 N N . ALA A 1 89 ? 6.138 -2.170 -20.884 1.00 69.75 89 ALA A N 1
ATOM 663 C CA . ALA A 1 89 ? 6.002 -1.301 -19.720 1.00 69.75 89 ALA A CA 1
ATOM 664 C C . ALA A 1 89 ? 4.587 -0.744 -19.543 1.00 69.75 89 ALA A C 1
ATOM 666 O O . ALA A 1 89 ? 4.054 -0.817 -18.438 1.00 69.75 89 ALA A O 1
ATOM 667 N N . ASP A 1 90 ? 3.965 -0.240 -20.609 1.00 71.56 90 ASP A N 1
ATOM 668 C CA . ASP A 1 90 ? 2.642 0.393 -20.523 1.00 71.56 90 ASP A CA 1
ATOM 669 C C . ASP A 1 90 ? 1.554 -0.624 -20.164 1.00 71.56 90 ASP A C 1
ATOM 671 O O . ASP A 1 90 ? 0.726 -0.393 -19.278 1.00 71.56 90 ASP A O 1
ATOM 675 N N . THR A 1 91 ? 1.608 -1.801 -20.793 1.00 76.69 91 THR A N 1
ATOM 676 C CA . THR A 1 91 ? 0.682 -2.903 -20.509 1.00 76.69 91 THR A CA 1
ATOM 677 C C . THR A 1 91 ? 0.834 -3.371 -19.067 1.00 76.69 91 THR A C 1
ATOM 679 O O . THR A 1 91 ? -0.155 -3.535 -18.351 1.00 76.69 91 THR A O 1
ATOM 682 N N . VAL A 1 92 ? 2.073 -3.534 -18.598 1.00 72.44 92 VAL A N 1
ATOM 683 C CA . VAL A 1 92 ? 2.322 -3.975 -17.227 1.00 72.44 92 VAL A CA 1
ATOM 684 C C . VAL A 1 92 ? 1.962 -2.901 -16.205 1.00 72.44 92 VAL A C 1
ATOM 686 O O . VAL A 1 92 ? 1.384 -3.228 -15.171 1.00 72.44 92 VAL A O 1
ATOM 689 N N . ALA A 1 93 ? 2.241 -1.627 -16.477 1.00 71.50 93 ALA A N 1
ATOM 690 C CA . ALA A 1 93 ? 1.845 -0.527 -15.606 1.00 71.50 93 ALA A CA 1
ATOM 691 C C . ALA A 1 93 ? 0.322 -0.507 -15.415 1.00 71.50 93 ALA A C 1
ATOM 693 O O . ALA A 1 93 ? -0.154 -0.478 -14.279 1.00 71.50 93 ALA A O 1
ATOM 694 N N . LEU A 1 94 ? -0.444 -0.648 -16.503 1.00 73.94 94 LEU A N 1
ATOM 695 C CA . LEU A 1 94 ? -1.902 -0.759 -16.447 1.00 73.94 94 LEU A CA 1
ATOM 696 C C . LEU A 1 94 ? -2.359 -1.992 -15.657 1.00 73.94 94 LEU A C 1
ATOM 698 O O . LEU A 1 94 ? -3.208 -1.870 -14.770 1.00 73.94 94 LEU A O 1
ATOM 702 N N . MET A 1 95 ? -1.765 -3.160 -15.919 1.00 75.88 95 MET A N 1
ATOM 703 C CA . MET A 1 95 ? -2.048 -4.398 -15.180 1.00 75.88 95 MET A CA 1
ATOM 704 C C . MET A 1 95 ? -1.652 -4.325 -13.704 1.00 75.88 95 MET A C 1
ATOM 706 O O . MET A 1 95 ? -2.182 -5.073 -12.894 1.00 75.88 95 MET A O 1
ATOM 710 N N . MET A 1 96 ? -0.737 -3.441 -13.323 1.00 72.81 96 MET A N 1
ATOM 711 C CA . MET A 1 96 ? -0.330 -3.269 -11.932 1.00 72.81 96 MET A CA 1
ATOM 712 C C . MET A 1 96 ? -1.142 -2.194 -11.212 1.00 72.81 96 MET A C 1
ATOM 714 O O . MET A 1 96 ? -1.151 -2.188 -9.985 1.00 72.81 96 MET A O 1
ATOM 718 N N . SER A 1 97 ? -1.844 -1.301 -11.909 1.00 77.69 97 SER A N 1
ATOM 719 C CA . SER A 1 97 ? -2.642 -0.257 -11.262 1.00 77.69 97 SER A CA 1
ATOM 720 C C . SER A 1 97 ? -4.039 -0.745 -10.882 1.00 77.69 97 SER A C 1
ATOM 722 O O . SER A 1 97 ? -4.357 -0.839 -9.696 1.00 77.69 97 SER A O 1
ATOM 724 N N . TRP A 1 98 ? -4.896 -1.065 -11.855 1.00 83.94 98 TRP A N 1
ATOM 725 C CA . TRP A 1 98 ? -6.313 -1.329 -11.566 1.00 83.94 98 TRP A CA 1
ATOM 726 C C . TRP A 1 98 ? -6.543 -2.562 -10.666 1.00 83.94 98 TRP A C 1
ATOM 728 O O . TRP A 1 98 ? -7.372 -2.464 -9.753 1.00 83.94 98 TRP A O 1
ATOM 738 N N . PRO A 1 99 ? -5.781 -3.678 -10.776 1.00 88.00 99 PRO A N 1
ATOM 739 C CA . PRO A 1 99 ? -5.969 -4.819 -9.881 1.00 88.00 99 PRO A CA 1
ATOM 740 C C . PRO A 1 99 ? -5.534 -4.513 -8.449 1.00 88.00 99 PRO A C 1
ATOM 742 O O . PRO A 1 99 ? -6.042 -5.119 -7.506 1.00 88.00 99 PRO A O 1
ATOM 745 N N . GLN A 1 100 ? -4.630 -3.549 -8.245 1.00 87.50 100 GLN A N 1
ATOM 746 C CA . GLN A 1 100 ? -4.218 -3.138 -6.903 1.00 87.50 100 GLN A CA 1
ATOM 747 C C . GLN A 1 100 ? -5.330 -2.431 -6.128 1.00 87.50 100 GLN A C 1
ATOM 749 O O . GLN A 1 100 ? -5.388 -2.551 -4.904 1.00 87.50 100 GLN A O 1
ATOM 754 N N . LEU A 1 101 ? -6.250 -1.754 -6.820 1.00 90.44 101 LEU A N 1
ATOM 755 C CA . LEU A 1 101 ? -7.448 -1.216 -6.184 1.00 90.44 101 LEU A CA 1
ATOM 756 C C . LEU A 1 101 ? -8.399 -2.346 -5.776 1.00 90.44 101 LEU A C 1
ATOM 758 O O . LEU A 1 101 ? -8.827 -2.407 -4.624 1.00 90.44 101 LEU A O 1
ATOM 762 N N . VAL A 1 102 ? -8.681 -3.273 -6.697 1.00 92.88 102 VAL A N 1
ATOM 763 C CA . VAL A 1 102 ? -9.583 -4.411 -6.450 1.00 92.88 102 VAL A CA 1
ATOM 764 C C . VAL A 1 102 ? -9.085 -5.259 -5.281 1.00 92.88 102 VAL A C 1
ATOM 766 O O . VAL A 1 102 ? -9.844 -5.559 -4.362 1.00 92.88 102 VAL A O 1
ATOM 769 N N . THR A 1 103 ? -7.795 -5.592 -5.269 1.00 91.88 103 THR A N 1
AT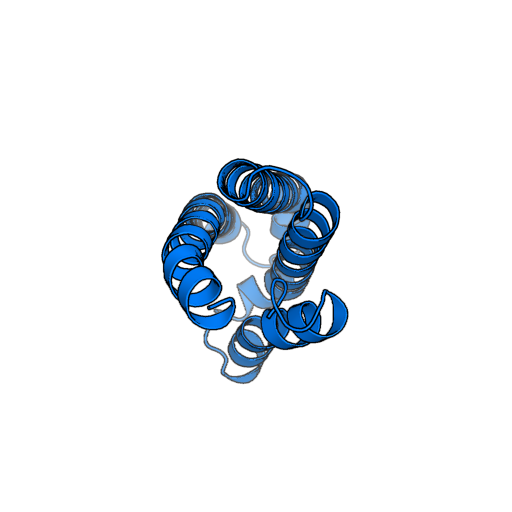OM 770 C C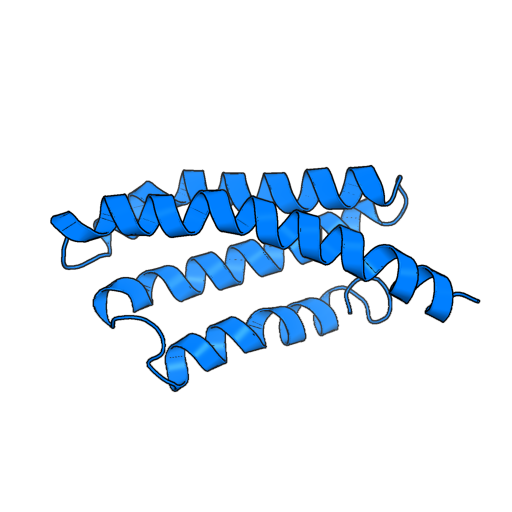A . THR A 1 103 ? -7.177 -6.382 -4.194 1.00 91.88 103 THR A CA 1
ATOM 771 C C . THR A 1 103 ? -7.185 -5.654 -2.851 1.00 91.88 103 THR A C 1
ATOM 773 O O . THR A 1 103 ? -7.473 -6.281 -1.832 1.00 91.88 103 THR A O 1
ATOM 776 N N . ALA A 1 104 ? -6.941 -4.340 -2.823 1.00 91.50 104 ALA A N 1
ATOM 777 C CA . ALA A 1 104 ? -7.015 -3.552 -1.593 1.00 91.50 104 ALA A CA 1
ATOM 778 C C . ALA A 1 104 ? -8.432 -3.549 -0.993 1.00 91.50 104 ALA A C 1
ATOM 780 O O . ALA A 1 104 ? -8.596 -3.751 0.213 1.00 91.50 104 ALA A O 1
ATOM 781 N N . LEU A 1 105 ? -9.457 -3.364 -1.831 1.00 93.62 105 LEU A N 1
ATOM 782 C CA . LEU A 1 105 ? -10.856 -3.393 -1.401 1.00 93.62 105 LEU A CA 1
ATOM 783 C C . LEU A 1 105 ? -11.276 -4.795 -0.946 1.00 93.62 105 LEU A C 1
ATOM 785 O O . LEU A 1 105 ? -11.851 -4.937 0.132 1.00 93.62 105 LEU A O 1
ATOM 789 N N . ALA A 1 106 ? -10.940 -5.830 -1.721 1.00 94.62 106 ALA A N 1
ATOM 790 C CA . ALA A 1 106 ? -11.235 -7.221 -1.385 1.00 94.62 106 ALA A CA 1
ATOM 791 C C . ALA A 1 106 ? -10.582 -7.634 -0.058 1.00 94.62 106 ALA A C 1
ATOM 793 O O . ALA A 1 106 ? -11.249 -8.181 0.819 1.00 94.62 106 ALA A O 1
ATOM 794 N N . GLY A 1 107 ? -9.304 -7.300 0.138 1.00 92.25 107 GLY A N 1
ATOM 795 C CA . GLY A 1 107 ? -8.601 -7.544 1.396 1.00 92.25 107 GLY A CA 1
ATOM 796 C C . GLY A 1 107 ? -9.251 -6.826 2.580 1.00 92.25 107 GLY A C 1
ATOM 797 O O . GLY A 1 107 ? -9.382 -7.408 3.655 1.00 92.25 107 GLY A O 1
ATOM 798 N N . GLY A 1 108 ? -9.722 -5.591 2.385 1.00 91.31 108 GLY A N 1
ATOM 799 C CA . GLY A 1 108 ? -10.480 -4.854 3.396 1.00 91.31 108 GLY A CA 1
ATOM 800 C C . GLY A 1 108 ? -11.832 -5.494 3.734 1.00 91.31 108 GLY A C 1
ATOM 801 O O . GLY A 1 108 ? -12.173 -5.622 4.907 1.00 91.31 108 GLY A O 1
ATOM 802 N N . ILE A 1 109 ? -12.580 -5.960 2.730 1.00 93.88 109 ILE A N 1
ATOM 803 C CA . ILE A 1 109 ? -13.844 -6.687 2.928 1.00 93.88 109 ILE A CA 1
ATOM 804 C C . ILE A 1 109 ? -13.605 -7.968 3.737 1.00 93.88 109 ILE A C 1
ATOM 806 O O . ILE A 1 109 ? -14.312 -8.217 4.712 1.00 93.88 109 ILE A O 1
ATOM 810 N N . ILE A 1 110 ? -12.578 -8.747 3.381 1.00 93.56 110 ILE A N 1
ATOM 811 C CA . ILE A 1 110 ? -12.212 -9.992 4.076 1.00 93.56 110 ILE A CA 1
ATOM 812 C C . ILE A 1 110 ? -11.726 -9.708 5.505 1.00 93.56 110 ILE A C 1
ATOM 814 O O . ILE A 1 110 ? -12.014 -10.466 6.431 1.00 93.56 110 ILE A O 1
ATOM 818 N N . ALA A 1 111 ? -11.018 -8.599 5.719 1.00 91.00 111 ALA A N 1
ATOM 819 C CA . ALA A 1 111 ? -10.514 -8.227 7.035 1.00 91.00 111 ALA A CA 1
ATOM 820 C C . ALA A 1 111 ? -11.629 -7.833 8.022 1.00 91.00 111 ALA A C 1
ATOM 822 O O . ALA A 1 111 ? -11.437 -7.986 9.230 1.00 91.00 111 ALA A O 1
ATOM 823 N N . PHE A 1 112 ? -12.785 -7.352 7.551 1.00 91.00 112 PHE A N 1
ATOM 824 C CA . PHE A 1 112 ? -13.883 -6.901 8.413 1.00 91.00 112 PHE A CA 1
ATOM 825 C C . PHE A 1 112 ? -14.396 -7.972 9.391 1.00 91.00 112 PHE A C 1
ATOM 827 O O . PHE A 1 112 ? -14.364 -7.714 10.601 1.00 91.00 112 PHE A O 1
ATOM 834 N N . PRO A 1 113 ? -14.847 -9.166 8.939 1.00 91.88 113 PRO A N 1
ATOM 835 C CA . PRO A 1 113 ? -15.317 -10.207 9.850 1.00 91.88 113 PRO A CA 1
ATOM 836 C C . PRO A 1 113 ? -14.216 -10.661 10.812 1.00 91.88 113 PRO A C 1
ATOM 838 O O . PRO A 1 113 ? -14.485 -10.827 11.997 1.00 91.88 113 PRO A O 1
ATOM 841 N N . ILE A 1 114 ? -12.968 -10.769 10.345 1.00 91.69 114 ILE A N 1
ATOM 842 C CA . ILE A 1 114 ? -11.824 -11.185 11.170 1.00 91.69 114 ILE A CA 1
ATOM 843 C C . ILE A 1 114 ? -11.587 -10.184 12.308 1.00 91.69 114 ILE A C 1
ATOM 845 O O . ILE A 1 114 ? -11.501 -10.568 13.471 1.00 91.69 114 ILE A O 1
ATOM 849 N N . ILE A 1 115 ? -11.546 -8.884 12.003 1.00 88.44 115 ILE A N 1
ATOM 850 C CA . ILE A 1 115 ? -11.353 -7.836 13.017 1.00 88.44 115 ILE A CA 1
ATOM 851 C C . ILE A 1 115 ? -12.521 -7.810 14.006 1.00 88.44 115 ILE A C 1
ATOM 853 O O . ILE A 1 115 ? -12.308 -7.584 15.197 1.00 88.44 115 ILE A O 1
ATOM 857 N N . LYS A 1 116 ? -13.753 -8.034 13.532 1.00 87.38 116 LYS A N 1
ATOM 858 C CA . LYS A 1 116 ? -14.940 -8.080 14.392 1.00 87.38 116 LYS A CA 1
ATOM 859 C C . LYS A 1 116 ? -14.904 -9.271 15.353 1.00 87.38 116 LYS A C 1
ATOM 861 O O . LYS A 1 116 ? -15.298 -9.106 16.500 1.00 87.38 116 LYS A O 1
ATOM 866 N N . LEU A 1 117 ? -14.412 -10.428 14.903 1.00 90.50 117 LEU A N 1
ATOM 867 C CA . LEU A 1 117 ? -14.222 -11.613 15.744 1.00 90.50 117 LEU A CA 1
ATOM 868 C C . LEU A 1 117 ? -13.121 -11.409 16.791 1.00 90.50 117 LEU A C 1
ATOM 870 O O . LEU A 1 117 ? -13.295 -11.824 17.924 1.00 90.50 117 LEU A O 1
ATOM 874 N N . MET A 1 118 ? -12.026 -10.729 16.441 1.00 84.56 118 MET A N 1
ATOM 875 C CA . MET A 1 118 ? -10.903 -10.482 17.359 1.00 84.56 118 MET A CA 1
ATOM 876 C C . MET A 1 118 ? -11.164 -9.398 18.417 1.00 84.56 118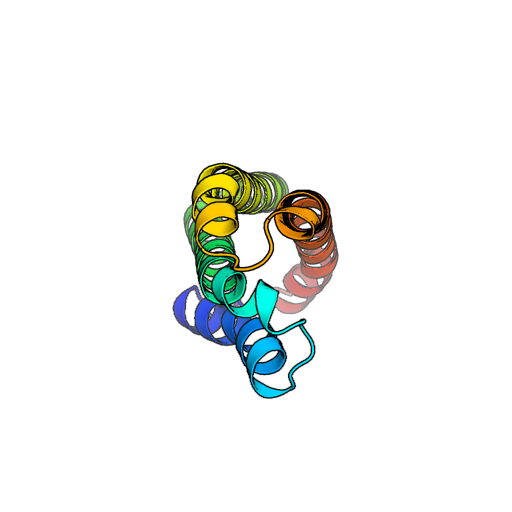 MET A C 1
ATOM 878 O O . MET A 1 118 ? -10.421 -9.305 19.388 1.00 84.56 118 MET A O 1
ATOM 882 N N . LYS A 1 119 ? -12.148 -8.517 18.200 1.00 70.81 119 LYS A N 1
ATOM 883 C CA . LYS A 1 119 ? -12.550 -7.474 19.162 1.00 70.81 119 LYS A CA 1
ATOM 884 C C . LYS A 1 119 ? -13.636 -7.934 20.139 1.00 70.81 119 LYS A C 1
ATOM 886 O O . LYS A 1 119 ? -14.053 -7.131 20.972 1.00 70.81 119 LYS A O 1
ATOM 891 N N . LYS A 1 120 ? -14.141 -9.152 19.966 1.00 49.56 120 LYS A N 1
ATOM 892 C CA . LYS A 1 120 ? -15.153 -9.770 20.816 1.00 49.56 120 LYS A CA 1
ATOM 893 C C . LYS A 1 120 ? -14.466 -10.613 21.881 1.00 49.56 120 LYS A C 1
ATOM 895 O O . LYS A 1 120 ? -15.021 -10.655 22.995 1.00 49.56 120 LYS A O 1
#

Radius of gyration: 15.18 Å; chains: 1; bounding box: 30×25×46 Å